Protein AF-A0A962JJM7-F1 (afdb_monomer_lite)

Foldseek 3Di:
DAEDDDPDDLQCQCVVVQQVHDYYDDDPPDDPVSSVVSVPVDPDAQDAGPVHRDGPVRVPPD

pLDDT: mean 92.47, std 6.45, range [55.81, 96.62]

Secondary structure (DSSP, 8-state):
--EE-SS--HHHHHHHHHTT--EE---TTS-HHHHHHGGGS-S--SS--SS--S-GGGSTT-

Structure (mmCIF, N/CA/C/O backbone):
data_AF-A0A962JJM7-F1
#
_entry.id   AF-A0A962JJM7-F1
#
loop_
_atom_site.group_PDB
_atom_site.id
_atom_site.type_symbol
_atom_site.label_atom_id
_atom_site.label_alt_id
_atom_site.label_comp_id
_atom_site.label_asym_id
_atom_site.label_entity_id
_atom_site.label_seq_id
_atom_site.pdbx_PDB_ins_code
_atom_site.Cartn_x
_atom_site.Cartn_y
_atom_site.Cartn_z
_atom_site.occupancy
_atom_site.B_iso_or_equiv
_atom_site.auth_seq_id
_atom_site.auth_comp_id
_atom_site.auth_asym_id
_atom_site.auth_atom_id
_atom_site.pdbx_PDB_model_num
ATOM 1 N N . GLU A 1 1 ? -8.576 -16.068 4.425 1.00 82.50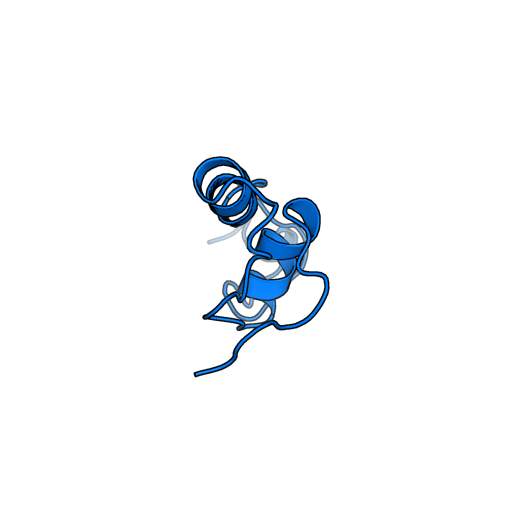 1 GLU A N 1
ATOM 2 C CA . GLU A 1 1 ? -8.315 -14.622 4.246 1.00 82.50 1 GLU A CA 1
ATOM 3 C C . GLU A 1 1 ? -7.080 -14.224 5.046 1.00 82.50 1 GLU A C 1
ATOM 5 O O . GLU A 1 1 ? -6.863 -14.824 6.092 1.00 82.50 1 GLU A O 1
ATOM 10 N N . LEU A 1 2 ? -6.268 -13.281 4.554 1.00 94.00 2 LEU A N 1
ATOM 11 C CA . LEU A 1 2 ? -5.127 -12.712 5.279 1.00 94.00 2 LEU A CA 1
ATOM 12 C C . LEU A 1 2 ? -5.431 -11.245 5.600 1.00 94.00 2 LEU A C 1
ATOM 14 O O . LEU A 1 2 ? -5.518 -10.405 4.698 1.00 94.00 2 LEU A O 1
ATOM 18 N N . ARG A 1 3 ? -5.616 -10.952 6.891 1.00 95.44 3 ARG A N 1
ATOM 19 C CA . ARG A 1 3 ? -6.115 -9.663 7.376 1.00 95.44 3 ARG A CA 1
ATOM 20 C C . ARG A 1 3 ? -5.029 -8.865 8.094 1.00 95.44 3 ARG A C 1
ATOM 22 O O . ARG A 1 3 ? -4.419 -9.365 9.032 1.00 95.44 3 ARG A O 1
ATOM 29 N N . ALA A 1 4 ? -4.839 -7.613 7.688 1.00 95.81 4 ALA A N 1
ATOM 30 C CA . ALA A 1 4 ? -4.024 -6.641 8.405 1.00 95.81 4 ALA A CA 1
ATOM 31 C C . ALA A 1 4 ? -4.853 -6.014 9.535 1.00 95.81 4 ALA A C 1
ATOM 33 O O . ALA A 1 4 ? -5.956 -5.515 9.295 1.00 95.81 4 ALA A O 1
ATOM 34 N N . THR A 1 5 ? -4.330 -6.050 10.759 1.00 93.75 5 THR A N 1
ATOM 35 C CA . THR A 1 5 ? -4.973 -5.529 11.976 1.00 93.75 5 THR A CA 1
ATOM 36 C C . THR A 1 5 ? -4.001 -4.667 12.777 1.00 93.75 5 THR A C 1
ATOM 38 O O . THR A 1 5 ? -2.790 -4.802 12.618 1.00 93.75 5 THR A O 1
ATOM 41 N N . GLY A 1 6 ? -4.520 -3.827 13.675 1.00 89.75 6 GLY A N 1
ATOM 42 C CA . GLY A 1 6 ? -3.720 -2.869 14.445 1.00 89.75 6 GLY A CA 1
ATOM 43 C C . GLY A 1 6 ? -3.649 -1.517 13.738 1.00 89.75 6 GLY A C 1
ATOM 44 O O . GLY A 1 6 ? -4.636 -1.078 13.146 1.00 89.75 6 GLY A O 1
ATOM 45 N N . ASP A 1 7 ? -2.492 -0.860 13.781 1.00 88.31 7 ASP A N 1
ATOM 46 C CA . ASP A 1 7 ? -2.296 0.433 13.121 1.00 88.31 7 ASP A CA 1
ATOM 47 C C . ASP A 1 7 ? -2.014 0.255 11.619 1.00 88.31 7 ASP A C 1
ATOM 49 O O . ASP A 1 7 ? -0.879 0.295 11.141 1.00 88.31 7 ASP A O 1
ATOM 53 N N . VAL A 1 8 ? -3.088 0.036 10.856 1.00 90.94 8 VAL A N 1
ATOM 54 C CA . VAL A 1 8 ? -3.053 -0.001 9.390 1.00 90.94 8 VAL A CA 1
ATOM 55 C C . VAL A 1 8 ? -3.081 1.429 8.850 1.00 90.94 8 VAL A C 1
ATOM 57 O O . VAL A 1 8 ? -4.138 2.052 8.741 1.00 90.94 8 VAL A O 1
ATOM 60 N N . PHE A 1 9 ? -1.907 1.955 8.510 1.00 91.19 9 PHE A N 1
ATOM 61 C CA . PHE A 1 9 ? -1.771 3.261 7.863 1.00 91.19 9 PHE A CA 1
ATOM 62 C C . PHE A 1 9 ? -1.996 3.168 6.355 1.00 91.19 9 PHE A C 1
ATOM 64 O O . PHE A 1 9 ? -1.529 2.217 5.726 1.00 91.19 9 PHE A O 1
ATOM 71 N N . LYS A 1 10 ? -2.640 4.194 5.779 1.00 93.75 10 LYS A N 1
ATOM 72 C CA . LYS A 1 10 ? -2.873 4.341 4.332 1.00 93.75 10 LYS A CA 1
ATOM 73 C C . LYS A 1 10 ? -1.611 4.027 3.520 1.00 93.75 10 LYS A C 1
ATOM 75 O O . LYS A 1 10 ? -1.663 3.184 2.633 1.00 93.75 10 LYS A O 1
ATOM 80 N N . ASP A 1 11 ? -0.482 4.632 3.885 1.00 93.50 11 ASP A N 1
ATOM 81 C CA . ASP A 1 11 ? 0.771 4.542 3.119 1.00 93.50 11 ASP A CA 1
ATOM 82 C C . ASP A 1 11 ? 1.371 3.123 3.093 1.00 93.50 11 ASP A C 1
ATOM 84 O O . ASP A 1 11 ? 2.154 2.779 2.209 1.00 93.50 11 ASP A O 1
ATOM 88 N N . ASN A 1 12 ? 0.969 2.262 4.034 1.00 93.38 12 ASN A N 1
ATOM 89 C CA . ASN A 1 12 ? 1.403 0.867 4.093 1.00 93.38 12 ASN A CA 1
ATOM 90 C C . ASN A 1 12 ? 0.464 -0.080 3.332 1.00 93.38 12 ASN A C 1
ATOM 92 O O . ASN A 1 12 ? 0.842 -1.221 3.060 1.00 93.38 12 ASN A O 1
ATOM 96 N N . MET A 1 13 ? -0.754 0.352 2.985 1.00 95.75 13 MET A N 1
ATOM 97 C CA . MET A 1 13 ? -1.778 -0.529 2.413 1.00 95.75 13 MET A CA 1
ATOM 98 C C . MET A 1 13 ? -1.361 -1.098 1.057 1.00 95.75 13 MET A C 1
ATOM 100 O O . MET A 1 13 ? -1.536 -2.297 0.828 1.00 95.75 13 MET A O 1
ATOM 104 N N . PHE A 1 14 ? -0.745 -0.284 0.195 1.00 96.25 14 PHE A N 1
ATOM 105 C CA . PHE A 1 14 ? -0.190 -0.742 -1.078 1.00 96.25 14 PHE A CA 1
ATOM 106 C C . PHE A 1 14 ? 0.828 -1.870 -0.870 1.00 96.25 14 PHE A C 1
ATOM 108 O O . PHE A 1 14 ? 0.716 -2.934 -1.472 1.00 96.25 14 PHE A O 1
ATOM 115 N N . TYR A 1 15 ? 1.793 -1.682 0.031 1.00 95.62 15 TYR A N 1
ATOM 116 C CA . TYR A 1 15 ? 2.840 -2.675 0.283 1.00 95.62 15 TYR A CA 1
ATOM 117 C C . TYR A 1 15 ? 2.294 -3.961 0.906 1.00 95.62 15 TYR A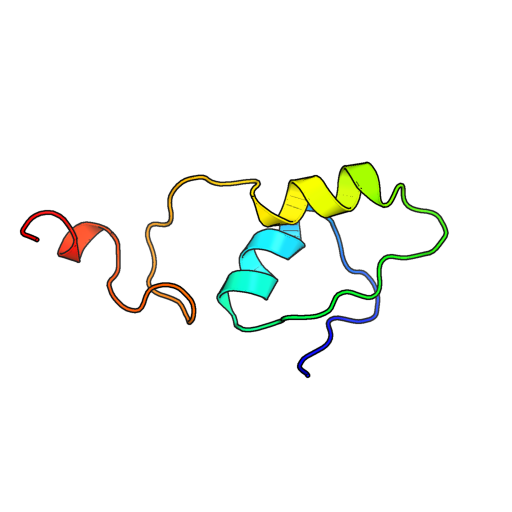 C 1
ATOM 119 O O . TYR A 1 15 ? 2.668 -5.055 0.490 1.00 95.62 15 TYR A O 1
ATOM 127 N N . LEU A 1 16 ? 1.363 -3.850 1.854 1.00 95.88 16 LEU A N 1
ATOM 128 C CA . LEU A 1 16 ? 0.708 -5.006 2.461 1.00 95.88 16 LEU A CA 1
ATOM 129 C C . LEU A 1 16 ? -0.079 -5.816 1.422 1.00 95.88 16 LEU A C 1
ATOM 131 O O . LEU A 1 16 ? 0.053 -7.039 1.373 1.00 95.88 16 LEU A O 1
ATOM 135 N N . LYS A 1 17 ? -0.833 -5.152 0.537 1.00 95.81 17 LYS A N 1
ATOM 136 C CA . LYS A 1 17 ? -1.519 -5.811 -0.587 1.00 95.81 17 LYS A CA 1
ATOM 137 C C . LYS A 1 17 ? -0.534 -6.620 -1.438 1.00 95.81 17 LYS A C 1
ATOM 139 O O . LYS A 1 17 ? -0.799 -7.779 -1.748 1.00 95.81 17 LYS A O 1
ATOM 144 N N . ARG A 1 18 ? 0.635 -6.049 -1.742 1.00 95.94 18 ARG A N 1
ATOM 145 C CA . ARG A 1 18 ? 1.702 -6.716 -2.510 1.00 95.94 18 ARG A CA 1
ATOM 146 C C . ARG A 1 18 ? 2.347 -7.906 -1.794 1.00 95.94 18 ARG A C 1
ATOM 148 O O . ARG A 1 18 ? 2.863 -8.813 -2.443 1.00 95.94 18 ARG A O 1
ATOM 155 N N . CYS A 1 19 ? 2.286 -7.946 -0.466 1.00 95.31 19 CYS A N 1
ATOM 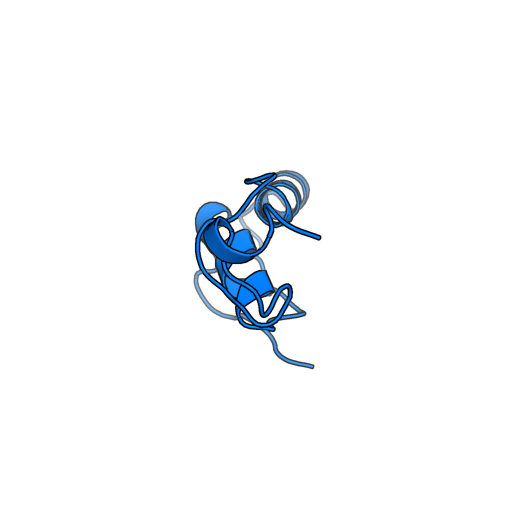156 C CA . CYS A 1 19 ? 2.691 -9.103 0.337 1.00 95.31 19 CYS A CA 1
ATOM 157 C C . CYS A 1 19 ? 1.602 -10.190 0.441 1.00 95.31 19 CYS A C 1
ATOM 159 O O . CYS A 1 19 ? 1.824 -11.201 1.103 1.00 95.31 19 CYS A O 1
ATOM 161 N N . GLY A 1 20 ? 0.437 -10.005 -0.191 1.00 94.50 20 GLY A N 1
ATOM 162 C CA . GLY A 1 20 ? -0.658 -10.981 -0.204 1.00 94.50 20 GLY A CA 1
ATOM 163 C C . GLY A 1 20 ? -1.766 -10.730 0.823 1.00 94.50 20 GLY A C 1
ATOM 164 O O . GLY A 1 20 ? -2.665 -11.562 0.958 1.00 94.50 20 GLY A O 1
ATOM 165 N N . PHE A 1 21 ? -1.747 -9.602 1.543 1.00 96.62 21 PHE A N 1
ATOM 166 C CA . PHE A 1 21 ? -2.883 -9.213 2.382 1.00 96.62 21 PHE A CA 1
ATOM 167 C C . PHE A 1 21 ? -4.094 -8.880 1.509 1.00 96.62 21 PHE A C 1
ATOM 169 O O . PHE A 1 21 ? -3.990 -8.127 0.541 1.00 96.62 21 PHE A O 1
ATOM 176 N N . ASN A 1 22 ? -5.259 -9.414 1.875 1.00 94.94 22 ASN A N 1
ATOM 177 C CA . ASN A 1 22 ? -6.501 -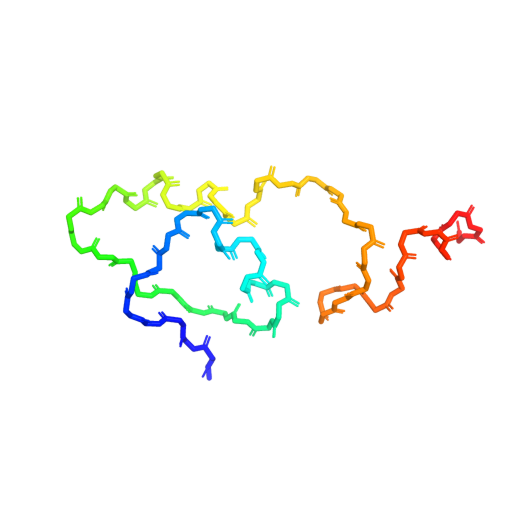9.227 1.124 1.00 94.94 22 ASN A CA 1
ATOM 178 C C . ASN A 1 22 ? -7.646 -8.634 1.957 1.00 94.94 22 ASN A C 1
ATOM 180 O O . ASN A 1 22 ? -8.728 -8.405 1.425 1.00 94.94 22 ASN A O 1
ATOM 184 N N . SER A 1 23 ? -7.409 -8.348 3.239 1.00 95.56 23 SER A N 1
ATOM 185 C CA . SER A 1 23 ? -8.365 -7.673 4.113 1.00 95.56 23 SER A CA 1
ATOM 186 C C . SER A 1 23 ? -7.658 -6.700 5.057 1.00 95.56 23 SER A C 1
ATOM 188 O O . SER A 1 23 ? -6.578 -6.994 5.561 1.00 95.56 23 SER A O 1
ATOM 190 N N . PHE A 1 24 ? -8.283 -5.558 5.353 1.00 95.56 24 PHE A N 1
ATOM 191 C CA . PHE A 1 24 ? -7.691 -4.485 6.159 1.00 95.56 24 PHE A CA 1
ATOM 192 C C . PHE A 1 24 ? -8.684 -4.003 7.217 1.00 95.56 24 PHE A C 1
ATOM 194 O O . PHE A 1 24 ? -9.797 -3.600 6.886 1.00 95.56 24 PHE A O 1
ATOM 201 N N . ALA A 1 25 ? -8.296 -4.053 8.490 1.00 94.44 25 ALA A N 1
ATOM 202 C CA . ALA A 1 25 ? -9.061 -3.464 9.583 1.00 94.44 25 ALA A CA 1
ATOM 203 C C . ALA A 1 25 ? -8.620 -2.006 9.777 1.00 94.44 25 ALA A C 1
ATOM 205 O O . ALA A 1 25 ? -7.718 -1.716 10.561 1.00 94.44 25 ALA A O 1
ATOM 206 N N . VAL A 1 26 ? -9.237 -1.099 9.016 1.00 93.06 26 VAL A N 1
ATOM 207 C CA . VAL A 1 26 ? -9.035 0.346 9.176 1.00 93.06 26 VAL A CA 1
ATOM 208 C C . VAL A 1 26 ? -9.696 0.793 10.479 1.00 93.06 26 VAL A C 1
ATOM 210 O O . VAL A 1 26 ? -10.807 0.366 10.799 1.00 93.06 26 VAL A O 1
ATOM 213 N N . ARG A 1 27 ? -9.003 1.631 11.254 1.00 91.88 27 ARG A N 1
ATOM 214 C CA . ARG A 1 27 ? -9.531 2.141 12.522 1.00 91.88 27 ARG A CA 1
ATOM 215 C C . ARG A 1 27 ? -10.765 3.012 12.286 1.00 91.88 27 ARG A C 1
ATOM 217 O O . ARG A 1 27 ? -10.839 3.739 11.301 1.00 91.88 27 ARG A O 1
ATOM 224 N N . VAL A 1 28 ? -11.695 2.979 13.236 1.00 89.94 28 VAL A N 1
ATOM 225 C CA . VAL A 1 28 ? -12.975 3.706 13.160 1.00 89.94 28 VAL A CA 1
ATOM 226 C C . VAL A 1 28 ? -12.818 5.229 13.099 1.00 89.94 28 VAL A C 1
ATOM 228 O O . VAL A 1 28 ? -13.715 5.912 12.624 1.00 89.94 28 VAL A O 1
ATOM 231 N N . ASP A 1 29 ? -11.684 5.763 13.561 1.00 91.81 29 ASP A N 1
ATOM 232 C CA . ASP A 1 29 ? -11.359 7.193 13.541 1.00 91.81 29 ASP A CA 1
ATOM 233 C C . ASP A 1 29 ? -10.759 7.676 12.207 1.00 91.81 29 ASP A C 1
ATOM 235 O O . ASP A 1 29 ? -10.377 8.841 12.085 1.00 91.81 29 ASP A O 1
ATOM 239 N N . LYS A 1 30 ? -10.643 6.799 11.202 1.00 89.81 30 LYS A N 1
ATOM 240 C CA . LYS A 1 30 ? -10.085 7.123 9.884 1.00 89.81 30 LYS A CA 1
ATOM 241 C C . LYS A 1 30 ? -11.170 7.113 8.813 1.00 89.81 30 LYS A C 1
ATOM 243 O O . LYS A 1 30 ? -12.058 6.266 8.816 1.00 89.81 30 LYS A O 1
ATOM 248 N N . ASP A 1 31 ? -11.051 8.028 7.855 1.00 93.19 31 ASP A N 1
ATOM 249 C CA . ASP A 1 31 ? -11.905 8.036 6.671 1.00 93.19 31 ASP A CA 1
ATOM 250 C C . ASP A 1 31 ? -11.570 6.834 5.775 1.00 93.19 31 ASP A C 1
ATOM 252 O O . ASP A 1 31 ? -10.451 6.694 5.264 1.00 93.19 31 ASP A O 1
ATOM 256 N N . ILE A 1 32 ? -12.559 5.961 5.581 1.00 92.94 32 ILE A N 1
ATOM 257 C CA . ILE A 1 32 ? -12.419 4.758 4.764 1.00 92.94 32 ILE A CA 1
ATOM 258 C C . ILE A 1 32 ? -12.131 5.088 3.296 1.00 92.94 32 ILE A C 1
ATOM 260 O O . ILE A 1 32 ? -11.372 4.367 2.653 1.00 92.94 32 ILE A O 1
ATOM 264 N N . HIS A 1 33 ? -12.664 6.189 2.760 1.00 93.94 33 HIS A N 1
ATOM 265 C CA . HIS A 1 33 ? -12.433 6.595 1.375 1.00 93.94 33 HIS A CA 1
ATOM 266 C C . HIS A 1 33 ? -10.987 7.036 1.156 1.00 93.94 33 HIS A C 1
ATOM 268 O O . HIS A 1 33 ? -10.403 6.724 0.118 1.00 93.94 33 HIS A O 1
ATOM 274 N N . VAL A 1 34 ? -10.385 7.693 2.150 1.00 93.44 34 VAL A N 1
ATOM 275 C CA . VAL A 1 34 ? -8.959 8.050 2.135 1.00 93.44 34 VAL A CA 1
ATOM 276 C C . VAL A 1 34 ? -8.088 6.800 2.265 1.00 93.44 34 VAL A C 1
ATOM 278 O O . VAL A 1 34 ? -7.111 6.652 1.532 1.00 93.44 34 VAL A O 1
ATOM 281 N N . ALA A 1 35 ? -8.451 5.863 3.145 1.00 94.00 35 ALA A N 1
ATOM 282 C CA . ALA A 1 35 ? -7.724 4.602 3.293 1.00 94.00 35 ALA A CA 1
ATOM 283 C C . ALA A 1 35 ? -7.746 3.762 2.000 1.00 94.00 35 ALA A C 1
ATOM 285 O O . ALA A 1 35 ? -6.716 3.230 1.591 1.00 94.00 35 ALA A O 1
ATOM 286 N N . LEU A 1 36 ? -8.888 3.698 1.306 1.00 94.31 36 LEU A N 1
ATOM 287 C CA . LEU A 1 36 ? -9.031 2.966 0.042 1.00 94.31 36 LEU A CA 1
ATOM 288 C C . LEU A 1 36 ? -8.083 3.465 -1.056 1.00 94.31 36 LEU A C 1
ATOM 290 O O . LEU A 1 36 ? -7.602 2.657 -1.852 1.00 94.31 36 LEU A O 1
ATOM 294 N N . GLN A 1 37 ? -7.773 4.765 -1.085 1.00 95.44 37 GLN A N 1
ATOM 295 C CA . GLN A 1 37 ? -6.803 5.323 -2.036 1.00 95.44 37 GLN A CA 1
ATOM 296 C C . GLN A 1 37 ? -5.407 4.712 -1.841 1.00 95.44 37 GLN A C 1
ATOM 298 O O . GLN A 1 37 ? -4.717 4.442 -2.823 1.00 95.44 37 GLN A O 1
ATOM 303 N N . GLY A 1 38 ? -5.047 4.369 -0.598 1.00 95.00 38 GLY A N 1
ATOM 304 C CA . GLY A 1 38 ? -3.768 3.745 -0.251 1.00 95.00 38 GLY A CA 1
ATOM 305 C C . GLY A 1 38 ? -3.508 2.390 -0.913 1.00 95.00 38 GLY A C 1
ATOM 306 O O . GLY A 1 38 ? -2.370 1.941 -0.976 1.00 95.00 38 GLY A O 1
ATOM 307 N N . LEU A 1 39 ? -4.534 1.722 -1.453 1.00 95.38 39 LEU A N 1
ATOM 308 C CA . LEU A 1 39 ? -4.370 0.454 -2.177 1.00 95.38 39 LEU A CA 1
ATOM 309 C C . LEU A 1 39 ? -3.764 0.618 -3.577 1.00 95.38 39 LEU A C 1
ATOM 311 O O . LEU A 1 39 ? -3.353 -0.386 -4.167 1.00 95.38 39 LEU A O 1
ATOM 315 N N . ASN A 1 40 ? -3.744 1.844 -4.109 1.00 94.75 40 ASN A N 1
ATOM 316 C CA . ASN A 1 40 ? -3.304 2.168 -5.466 1.00 94.75 40 ASN A CA 1
ATOM 317 C C . ASN A 1 40 ? -2.390 3.412 -5.496 1.00 94.75 40 ASN A C 1
ATOM 319 O O . ASN A 1 40 ? -2.347 4.110 -6.504 1.00 94.75 40 ASN A O 1
ATOM 323 N N . ASP A 1 41 ? -1.666 3.691 -4.403 1.00 93.94 41 ASP A N 1
ATOM 324 C CA . ASP A 1 41 ? -0.779 4.865 -4.288 1.00 93.94 41 ASP A CA 1
ATOM 325 C C . ASP A 1 41 ? 0.337 4.891 -5.352 1.00 93.94 41 ASP A C 1
ATOM 327 O O . ASP A 1 41 ? 0.820 5.961 -5.721 1.00 93.94 41 ASP A O 1
ATOM 331 N N . PHE A 1 42 ? 0.736 3.726 -5.875 1.00 94.12 42 PHE A N 1
ATOM 332 C CA . PHE A 1 42 ? 1.756 3.610 -6.915 1.00 94.12 42 PHE A CA 1
ATOM 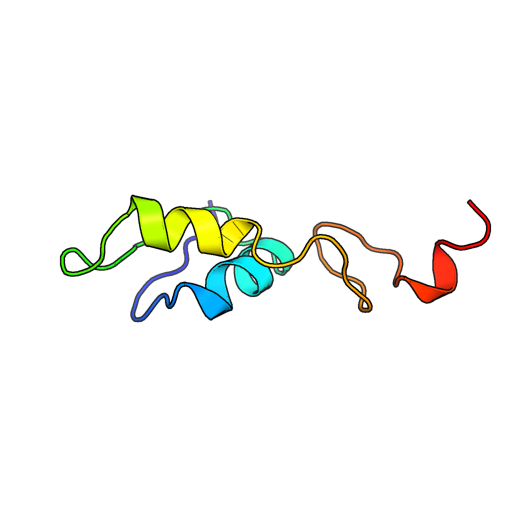333 C C . PHE A 1 42 ? 1.226 2.831 -8.117 1.00 94.12 42 PHE A C 1
ATOM 335 O O . PHE A 1 42 ? 0.596 1.784 -7.968 1.00 94.12 42 PHE A O 1
ATOM 342 N N . SER A 1 43 ? 1.527 3.326 -9.316 1.00 92.50 43 SER A N 1
ATOM 343 C CA . SER A 1 43 ? 1.187 2.662 -10.578 1.00 92.50 43 SER A CA 1
ATOM 344 C C . SER A 1 43 ? 2.171 1.557 -10.954 1.00 92.50 43 SER A C 1
ATOM 346 O O . SER A 1 43 ? 1.790 0.600 -11.617 1.00 92.50 43 SER A O 1
ATOM 348 N N . GLU A 1 44 ? 3.429 1.678 -10.526 1.00 92.75 44 GLU A N 1
ATOM 349 C CA . GLU A 1 44 ? 4.499 0.748 -10.864 1.00 92.75 44 GLU A CA 1
ATOM 350 C C . GLU A 1 44 ? 5.372 0.418 -9.662 1.00 92.75 44 GLU A C 1
ATOM 352 O O . GLU A 1 44 ? 5.455 1.150 -8.675 1.00 92.75 44 GLU A O 1
ATOM 357 N N . SER A 1 45 ? 6.033 -0.730 -9.741 1.00 94.38 45 SER A N 1
ATOM 358 C CA . SER A 1 45 ? 6.819 -1.262 -8.636 1.00 94.38 45 SER A CA 1
ATOM 359 C C . SER A 1 45 ? 8.095 -1.917 -9.123 1.00 94.38 45 SER A C 1
ATOM 361 O O . SER A 1 45 ? 8.068 -2.828 -9.945 1.00 94.38 45 SER A O 1
ATOM 363 N N . TYR A 1 46 ? 9.221 -1.475 -8.561 1.00 94.19 46 TYR A N 1
ATOM 364 C CA . TYR A 1 46 ? 10.543 -1.944 -8.964 1.00 94.19 46 TYR A CA 1
ATOM 365 C C . TYR A 1 46 ? 10.805 -3.408 -8.576 1.00 94.19 46 TYR A C 1
ATOM 367 O O . TYR A 1 46 ? 11.255 -4.211 -9.395 1.00 94.19 46 TYR A O 1
ATOM 375 N N . GLN A 1 47 ? 10.528 -3.755 -7.318 1.00 95.19 47 GLN A N 1
ATOM 376 C CA . GLN A 1 47 ? 10.764 -5.091 -6.767 1.00 95.19 47 GLN A CA 1
ATOM 377 C C . GLN A 1 47 ? 9.677 -6.091 -7.168 1.00 95.19 47 GLN A C 1
ATOM 379 O O . GLN A 1 47 ? 8.542 -5.695 -7.422 1.00 95.19 47 GLN A O 1
ATOM 384 N N . ALA A 1 48 ? 10.024 -7.377 -7.172 1.00 96.25 48 ALA A N 1
ATOM 385 C CA . ALA A 1 48 ? 9.054 -8.465 -7.254 1.00 96.25 48 ALA A CA 1
ATOM 386 C C . ALA A 1 48 ? 8.236 -8.578 -5.958 1.00 96.25 48 ALA A C 1
ATOM 388 O O . ALA A 1 48 ? 8.675 -8.132 -4.896 1.00 96.25 48 ALA A O 1
ATOM 389 N N . SER A 1 49 ? 7.057 -9.177 -6.053 1.00 96.19 49 SER A N 1
ATOM 390 C CA . SER A 1 49 ? 6.119 -9.379 -4.946 1.00 96.19 49 SER A CA 1
ATOM 391 C C . SER A 1 49 ? 5.102 -10.476 -5.286 1.00 96.19 49 SER A C 1
ATOM 393 O O . SER A 1 49 ? 5.216 -11.126 -6.325 1.00 96.19 49 SER A O 1
ATOM 395 N N . VAL A 1 50 ? 4.118 -10.707 -4.410 1.00 94.94 50 V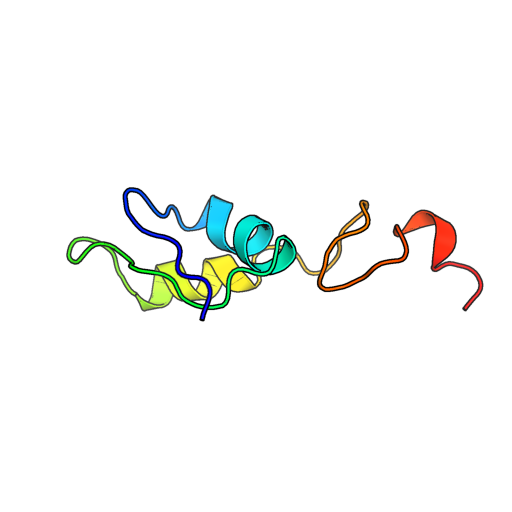AL A N 1
ATOM 396 C CA . VAL A 1 50 ? 3.097 -11.752 -4.607 1.00 94.94 50 VAL A CA 1
ATOM 397 C C . VAL A 1 50 ? 2.186 -11.437 -5.799 1.00 94.94 50 VAL A C 1
ATOM 399 O O . VAL A 1 50 ? 1.775 -12.345 -6.511 1.00 94.94 50 VAL A O 1
ATOM 402 N N . ASP A 1 51 ? 1.894 -10.159 -6.037 1.00 92.25 51 ASP A N 1
ATOM 403 C CA . ASP A 1 51 ? 1.080 -9.675 -7.159 1.00 92.25 51 ASP A CA 1
ATOM 404 C C . ASP A 1 51 ? 1.826 -9.645 -8.505 1.00 92.25 51 ASP A C 1
ATOM 406 O O . ASP A 1 51 ? 1.197 -9.814 -9.545 1.00 92.25 51 ASP A O 1
ATOM 410 N N . GLU A 1 52 ? 3.154 -9.481 -8.511 1.00 93.81 52 GLU A N 1
ATOM 411 C CA . GLU A 1 52 ? 3.976 -9.588 -9.724 1.00 93.81 52 GLU A CA 1
ATOM 412 C C . GLU A 1 52 ? 5.370 -10.132 -9.383 1.00 93.81 52 GLU A C 1
ATOM 414 O O . GLU A 1 52 ? 6.211 -9.466 -8.770 1.00 93.81 52 GLU A O 1
ATOM 419 N N . SER A 1 53 ? 5.616 -11.370 -9.809 1.00 94.75 53 SER A N 1
ATOM 420 C CA . SER A 1 53 ? 6.808 -12.144 -9.457 1.00 94.75 53 SER A CA 1
ATOM 421 C C . SER A 1 53 ? 8.070 -11.694 -10.195 1.00 94.75 53 SER A C 1
ATOM 423 O O . SER A 1 53 ? 9.187 -11.976 -9.751 1.00 94.75 53 SER A O 1
ATOM 425 N N . ARG A 1 54 ? 7.935 -10.973 -11.311 1.00 94.94 54 ARG A N 1
ATOM 426 C CA . ARG A 1 54 ? 9.070 -10.442 -12.068 1.00 94.94 54 ARG A CA 1
ATOM 427 C C . ARG A 1 54 ? 9.368 -9.021 -11.595 1.00 94.94 54 ARG A C 1
ATOM 429 O O . ARG A 1 54 ? 8.487 -8.167 -11.645 1.00 94.94 54 ARG A O 1
ATOM 436 N N . PRO A 1 55 ? 10.601 -8.700 -11.178 1.00 94.75 55 PRO A N 1
ATOM 437 C CA . PRO A 1 55 ? 10.969 -7.319 -10.880 1.00 94.75 55 PRO A CA 1
ATOM 438 C C . PRO A 1 55 ? 10.997 -6.482 -12.166 1.00 94.75 55 PRO A C 1
ATOM 440 O O . PRO A 1 55 ? 11.228 -7.019 -13.252 1.00 94.75 55 PRO A O 1
ATOM 443 N N . LEU A 1 56 ? 10.824 -5.165 -12.048 1.00 94.62 56 LEU A N 1
ATOM 444 C CA . LEU A 1 56 ? 10.646 -4.247 -13.180 1.00 94.62 56 LEU A CA 1
ATOM 445 C C . LEU A 1 56 ? 11.752 -4.362 -14.241 1.00 94.62 56 LEU A C 1
ATOM 447 O O . LEU A 1 56 ? 11.467 -4.378 -15.436 1.00 94.62 56 LEU A O 1
ATOM 451 N N . TYR A 1 57 ? 13.015 -4.512 -13.827 1.00 92.56 57 TYR A N 1
ATOM 452 C CA . TYR A 1 57 ? 14.142 -4.627 -14.763 1.00 92.56 57 TYR A CA 1
ATOM 453 C C . TYR A 1 57 ? 14.080 -5.885 -15.650 1.00 92.56 57 TYR A C 1
ATOM 455 O O . TYR A 1 57 ? 14.687 -5.899 -16.718 1.00 92.56 57 TYR A O 1
ATOM 463 N N . ARG A 1 58 ? 13.328 -6.922 -15.247 1.00 93.94 58 ARG A N 1
ATOM 464 C CA . ARG A 1 58 ? 13.080 -8.136 -16.045 1.00 93.94 58 ARG A CA 1
ATOM 465 C C . ARG A 1 58 ? 11.806 -8.062 -16.891 1.00 93.94 58 ARG A C 1
ATOM 467 O O . ARG A 1 58 ? 11.530 -9.004 -17.623 1.00 93.94 58 ARG A O 1
ATOM 474 N N . ARG A 1 59 ? 11.028 -6.976 -16.805 1.00 91.00 59 ARG A N 1
ATOM 475 C CA . ARG A 1 59 ? 9.774 -6.802 -17.566 1.00 91.00 59 ARG A CA 1
ATOM 476 C C . ARG A 1 59 ? 9.971 -6.130 -18.931 1.00 91.00 59 ARG A C 1
ATOM 478 O O . ARG A 1 59 ? 9.062 -6.157 -19.743 1.00 91.00 59 ARG A O 1
ATOM 485 N N . ARG A 1 60 ? 11.152 -5.555 -19.206 1.00 80.38 60 ARG A N 1
ATOM 486 C CA . ARG A 1 60 ? 11.446 -4.760 -20.422 1.00 80.38 60 ARG A CA 1
ATOM 487 C C . ARG A 1 60 ? 11.470 -5.536 -21.748 1.00 80.38 60 ARG A C 1
ATOM 489 O O . ARG A 1 60 ? 11.482 -4.896 -22.790 1.00 80.38 60 ARG A O 1
ATOM 496 N N . PHE A 1 61 ? 11.518 -6.866 -21.715 1.00 66.56 61 PHE A N 1
ATOM 497 C CA . PHE A 1 61 ? 11.627 -7.716 -22.912 1.00 66.56 61 PHE A CA 1
ATOM 498 C C . PHE A 1 61 ? 10.422 -8.651 -23.105 1.00 66.56 61 PHE A C 1
ATOM 500 O O . PHE A 1 61 ? 10.550 -9.657 -23.798 1.00 66.56 61 PHE A O 1
ATOM 507 N N . ALA A 1 62 ? 9.296 -8.367 -22.443 1.00 55.81 62 ALA A N 1
ATOM 508 C CA . ALA A 1 62 ? 8.054 -9.122 -22.601 1.00 55.81 62 ALA A CA 1
ATOM 509 C C . ALA A 1 62 ? 7.192 -8.552 -23.733 1.00 55.81 62 ALA A C 1
ATOM 511 O O . ALA A 1 62 ? 7.181 -7.309 -23.880 1.00 55.81 62 ALA A O 1
#

Sequence (62 aa):
ELRATGDVFKDNMFYLKRCGFNSFAVRVDKDIHVALQGLNDFSESYQASVDESRPLYRRRFA

Radius of gyration: 13.34 Å; chains: 1; bounding box: 27×23×37 Å